Protein AF-0000000083136854 (afdb_homodimer)

Nearest PDB structures (foldseek):
  8k1r-assembly1_A  TM=7.461E-01  e=5.089E-05  Spirochaeta thermophila DSM 6578
  8k1r-assembly1_B  TM=8.904E-01  e=2.657E-04  Spirochaeta thermophila DSM 6578
  8j4c-assembly1_A  TM=6.871E-01  e=5.808E-05  Spirochaeta thermophila DSM 6578
  1dcj-assembly1_A  TM=8.846E-01  e=8.271E-03  Escherichia coli
  3cjt-assembly8_O  TM=8.340E-01  e=1.020E-01  unclassified

Radius of gyration: 18.68 Å; Cα contacts (8 Å, |Δi|>4): 322; chains: 2; bounding box: 21×59×48 Å

Secondary structure (DSSP, 8-state):
-------EEEE-TT---HHHHHHHHHHHHTSPTT-EEEEEEESSHHHHHHHHHHHHTTPEEEEEEE-SSSEEEEEEE-----/-------EEEE-TT---HHHHHHHHHHHHTSPTT-EEEEEEESSHHHHHHHHHHHHTTPEEEEEEE-SSSEEEEEEE-----

InterPro domains:
  IPR001455 TusA-like domain [PF01206] (9-78)
  IPR036868 TusA-like domain superfamily [G3DSA:3.30.110.40] (2-80)
  IPR036868 TusA-like domain superfamily [SSF64307] (3-78)

Foldseek 3Di:
DPDDPDPDDDDCQQVPDPVLLVVVVVVLVVDDAFDKDKRKDFAGNCVVVNVVVCVVVPKDWDDWDDPPPRMIITMIGHHPPD/DPDDPDPDDDDCQQVDDPVLLVVVVVVLVVDDAFDKDKRKDAAGNCVVVNVVVCVVVPKDWDDWDDPPPRMIITMIGHHPPD

Structure (mmCIF, N/CA/C/O backbone):
data_AF-0000000083136854-model_v1
#
loop_
_entity.id
_entity.type
_entity.pdbx_description
1 polymer 'Selenium metabolism protein YedF'
#
loop_
_atom_site.group_PDB
_atom_site.id
_atom_site.type_symbol
_atom_site.label_atom_id
_atom_site.label_alt_id
_atom_site.label_comp_id
_atom_site.label_asym_id
_atom_site.label_entity_id
_atom_site.label_seq_id
_atom_site.pdbx_PDB_ins_code
_atom_site.Cartn_x
_atom_site.Cartn_y
_atom_site.Cartn_z
_atom_site.occupancy
_atom_site.B_iso_or_equiv
_atom_site.auth_seq_id
_atom_site.auth_comp_id
_atom_site.auth_asym_id
_atom_site.auth_atom_id
_atom_site.pdbx_PDB_model_num
ATOM 1 N N . MET A 1 1 ? -2.184 13.898 26.188 1 42.84 1 MET A N 1
ATOM 2 C CA . MET A 1 1 ? -2.316 13.57 24.766 1 42.84 1 MET A CA 1
ATOM 3 C C . MET A 1 1 ? -2.664 14.82 23.953 1 42.84 1 MET A C 1
ATOM 5 O O . MET A 1 1 ? -3.549 15.586 24.344 1 42.84 1 MET A O 1
ATOM 9 N N . ALA A 1 2 ? -1.67 15.5 23.391 1 57.78 2 ALA A N 1
ATOM 10 C CA . ALA A 1 2 ? -2.059 16.797 22.844 1 57.78 2 ALA A CA 1
ATOM 11 C C . ALA A 1 2 ? -3.293 16.672 21.953 1 57.78 2 ALA A C 1
ATOM 13 O O . ALA A 1 2 ? -3.4 15.734 21.156 1 57.78 2 ALA A O 1
ATOM 14 N N . ASP A 1 3 ? -4.371 17.156 22.516 1 78.19 3 ASP A N 1
ATOM 15 C CA . ASP A 1 3 ? -5.676 17.141 21.859 1 78.19 3 ASP A CA 1
ATOM 16 C C . ASP A 1 3 ? -5.668 18.031 20.609 1 78.19 3 ASP A C 1
ATOM 18 O O . ASP A 1 3 ? -5.449 19.234 20.703 1 78.19 3 ASP A O 1
ATOM 22 N N . TYR A 1 4 ? -5.309 17.5 19.516 1 89.25 4 TYR A N 1
ATOM 23 C CA . TYR A 1 4 ? -5.41 18.266 18.297 1 89.25 4 TYR A CA 1
ATOM 24 C C . TYR A 1 4 ? -6.859 18.359 17.828 1 89.25 4 TYR A C 1
ATOM 26 O O . TYR A 1 4 ? -7.621 17.406 17.953 1 89.25 4 TYR A O 1
ATOM 34 N N . LYS A 1 5 ? -7.25 19.609 17.547 1 94.12 5 LYS A N 1
ATOM 35 C CA . LYS A 1 5 ? -8.547 19.75 16.875 1 94.12 5 LYS A CA 1
ATOM 36 C C . LYS A 1 5 ? -8.469 19.312 15.422 1 94.12 5 LYS A C 1
ATOM 38 O O . LYS A 1 5 ? -8.078 20.078 14.547 1 94.12 5 LYS A O 1
ATOM 43 N N . ILE A 1 6 ? -8.945 18.141 15.172 1 95.44 6 ILE A N 1
ATOM 44 C CA . ILE A 1 6 ? -8.852 17.562 13.828 1 95.44 6 ILE A CA 1
ATOM 45 C C . ILE A 1 6 ? -9.945 18.156 12.945 1 95.44 6 ILE A C 1
ATOM 47 O O . ILE A 1 6 ? -11.125 18.109 13.289 1 95.44 6 ILE A O 1
ATOM 51 N N . ASP A 1 7 ? -9.484 18.703 11.836 1 96.56 7 ASP A N 1
ATOM 52 C CA . ASP A 1 7 ? -10.438 19.312 10.914 1 96.56 7 ASP A CA 1
ATOM 53 C C . ASP A 1 7 ? -10.922 18.297 9.875 1 96.56 7 ASP A C 1
ATOM 55 O O . ASP A 1 7 ? -12.039 18.422 9.367 1 96.56 7 ASP A O 1
ATOM 59 N N . ASP A 1 8 ? -10.172 17.328 9.516 1 94.69 8 ASP A N 1
ATOM 60 C CA . ASP A 1 8 ? -10.523 16.281 8.57 1 94.69 8 ASP A CA 1
ATOM 61 C C . ASP A 1 8 ? -9.695 15.016 8.812 1 94.69 8 ASP A C 1
ATOM 63 O O . ASP A 1 8 ? -8.648 15.07 9.461 1 94.69 8 ASP A O 1
ATOM 67 N N . THR A 1 9 ? -10.297 13.914 8.391 1 95 9 THR A N 1
ATOM 68 C CA . THR A 1 9 ? -9.617 12.633 8.508 1 95 9 THR A CA 1
ATOM 69 C C . THR A 1 9 ? -9.617 11.891 7.168 1 95 9 THR A C 1
ATOM 71 O O . THR A 1 9 ? -10.609 11.93 6.438 1 95 9 THR A O 1
ATOM 74 N N . VAL A 1 10 ? -8.453 11.289 6.836 1 91.88 10 VAL A N 1
ATOM 75 C CA . VAL A 1 10 ? -8.383 10.398 5.68 1 91.88 10 VAL A CA 1
ATOM 76 C C . VAL A 1 10 ? -7.805 9.055 6.098 1 91.88 10 VAL A C 1
ATOM 78 O O . VAL A 1 10 ? -6.852 8.992 6.879 1 91.88 10 VAL A O 1
ATOM 81 N N . ASP A 1 11 ? -8.57 8.023 5.645 1 88.25 11 ASP A N 1
ATOM 82 C CA . ASP A 1 11 ? -8.125 6.66 5.902 1 88.25 11 ASP A CA 1
ATOM 83 C C . ASP A 1 11 ? -7.543 6.027 4.641 1 88.25 11 ASP A C 1
ATOM 85 O O . ASP A 1 11 ? -8.266 5.801 3.664 1 88.25 11 ASP A O 1
ATOM 89 N N . ILE A 1 12 ? -6.25 5.75 4.68 1 82.62 12 ILE A N 1
ATOM 90 C CA . ILE A 1 12 ? -5.633 5.191 3.482 1 82.62 12 ILE A CA 1
ATOM 91 C C . ILE A 1 12 ? -5.199 3.752 3.752 1 82.62 12 ILE A C 1
ATOM 93 O O . ILE A 1 12 ? -4.297 3.234 3.092 1 82.62 12 ILE A O 1
ATOM 97 N N . THR A 1 13 ? -5.777 3.146 4.695 1 79.19 13 THR A N 1
ATOM 98 C CA . THR A 1 13 ? -5.406 1.778 5.035 1 79.19 13 THR A CA 1
ATOM 99 C C . THR A 1 13 ? -5.895 0.804 3.967 1 79.19 13 THR A C 1
ATOM 101 O O . THR A 1 13 ? -5.41 -0.327 3.885 1 79.19 13 THR A O 1
ATOM 104 N N . ASP A 1 14 ? -6.875 1.271 3.182 1 67.31 14 ASP A N 1
ATOM 105 C CA . ASP A 1 14 ? -7.469 0.384 2.186 1 67.31 14 ASP A CA 1
ATOM 106 C C . ASP A 1 14 ? -6.922 0.682 0.79 1 67.31 14 ASP A C 1
ATOM 108 O O . ASP A 1 14 ? -7.383 0.106 -0.198 1 67.31 14 ASP A O 1
ATOM 112 N N . VAL A 1 15 ? -6.086 1.683 0.799 1 60.97 15 VAL A N 1
ATOM 113 C CA . VAL A 1 15 ? -5.578 2.039 -0.523 1 60.97 15 VAL A CA 1
ATOM 114 C C . VAL A 1 15 ? -4.516 1.033 -0.958 1 60.97 15 VAL A C 1
ATOM 116 O O . VAL A 1 15 ? -3.477 0.9 -0.307 1 60.97 15 VAL A O 1
ATOM 119 N N . VAL A 1 16 ? -4.918 -0.041 -1.526 1 57.72 16 VAL A N 1
ATOM 120 C CA . VAL A 1 16 ? -4.027 -0.983 -2.195 1 57.72 16 VAL A CA 1
ATOM 121 C C . VAL A 1 16 ? -3.664 -0.454 -3.582 1 57.72 16 VAL A C 1
ATOM 123 O O . VAL A 1 16 ? -4.547 -0.146 -4.387 1 57.72 16 VAL A O 1
ATOM 126 N N . CYS 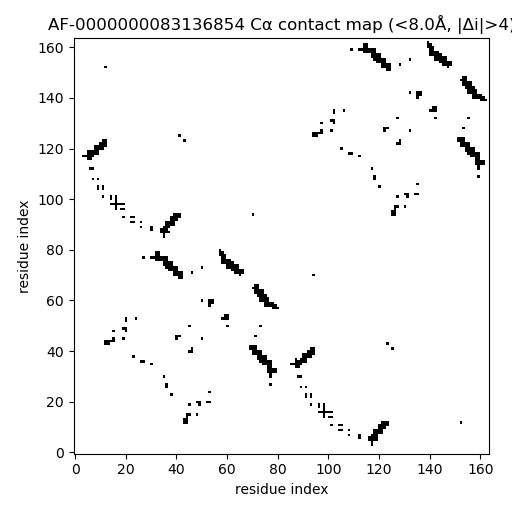A 1 17 ? -2.453 -0.029 -3.592 1 60.88 17 CYS A N 1
ATOM 127 C CA . CYS A 1 17 ? -2.002 0.644 -4.805 1 60.88 17 CYS A CA 1
ATOM 128 C C . CYS A 1 17 ? -1.97 -0.321 -5.984 1 60.88 17 CYS A C 1
ATOM 130 O O . CYS A 1 17 ? -1.592 -1.483 -5.832 1 60.88 17 CYS A O 1
ATOM 132 N N . PRO A 1 18 ? -2.66 0.294 -7.055 1 61.12 18 PRO A N 1
ATOM 133 C CA . PRO A 1 18 ? -2.627 -0.431 -8.328 1 61.12 18 PRO A CA 1
ATOM 134 C C . PRO A 1 18 ? -1.237 -0.964 -8.672 1 61.12 18 PRO A C 1
ATOM 136 O O . PRO A 1 18 ? -1.113 -1.963 -9.383 1 61.12 18 PRO A O 1
ATOM 139 N N . VAL A 1 19 ? -0.372 -0.539 -7.93 1 69.44 19 VAL A N 1
ATOM 140 C CA . VAL A 1 19 ? 0.995 -0.864 -8.32 1 69.44 19 VAL A CA 1
ATOM 141 C C . VAL A 1 19 ? 1.362 -2.256 -7.812 1 69.44 19 VAL A C 1
ATOM 143 O O . VAL A 1 19 ? 2.113 -2.984 -8.469 1 69.44 19 VAL A O 1
ATOM 146 N N . THR A 1 20 ? 0.706 -2.607 -6.719 1 76.5 20 THR A N 1
ATOM 147 C CA . THR A 1 20 ? 1.056 -3.908 -6.16 1 76.5 20 THR A CA 1
ATOM 148 C C . THR A 1 20 ? 0.712 -5.027 -7.137 1 76.5 20 THR A C 1
ATOM 150 O O . THR A 1 20 ? 1.551 -5.883 -7.434 1 76.5 20 THR A O 1
ATOM 153 N N . PHE A 1 21 ? -0.474 -4.855 -7.602 1 82.5 21 PHE A N 1
ATOM 154 C CA . PHE A 1 21 ? -0.891 -5.875 -8.555 1 82.5 21 PHE A CA 1
ATOM 155 C C . PHE A 1 21 ? -0.101 -5.762 -9.852 1 82.5 21 PHE A C 1
ATOM 157 O O . PHE A 1 21 ? 0.281 -6.773 -10.445 1 82.5 21 PHE A O 1
ATOM 164 N N . VAL A 1 22 ? 0.196 -4.605 -10.242 1 79.88 22 VAL A N 1
ATOM 165 C CA . VAL A 1 22 ? 0.919 -4.375 -11.492 1 79.88 22 VAL A CA 1
ATOM 166 C C . VAL A 1 22 ? 2.307 -5.004 -11.406 1 79.88 22 VAL A C 1
ATOM 168 O O . VAL A 1 22 ? 2.756 -5.66 -12.352 1 79.88 22 VAL A O 1
ATOM 171 N N . LYS A 1 23 ? 2.951 -4.859 -10.32 1 85.12 23 LYS A N 1
ATOM 172 C CA . LYS A 1 23 ? 4.277 -5.445 -10.148 1 85.12 23 LYS A CA 1
ATOM 173 C C . LYS A 1 23 ? 4.219 -6.969 -10.195 1 85.12 23 LYS A C 1
ATOM 175 O O . LYS A 1 23 ? 5.07 -7.609 -10.812 1 85.12 23 LYS A O 1
ATOM 180 N N . ALA A 1 24 ? 3.254 -7.484 -9.539 1 90.31 24 ALA A N 1
ATOM 181 C CA . ALA A 1 24 ? 3.066 -8.93 -9.578 1 90.31 24 ALA A CA 1
ATOM 182 C C . ALA A 1 24 ? 2.768 -9.406 -11 1 90.31 24 ALA A C 1
ATOM 184 O O . ALA A 1 24 ? 3.312 -10.414 -11.453 1 90.31 24 ALA A O 1
ATOM 185 N N . LYS A 1 25 ? 1.931 -8.625 -11.664 1 88.88 25 LYS A N 1
ATOM 186 C CA . LYS A 1 25 ? 1.55 -8.961 -13.031 1 88.88 25 LYS A CA 1
ATOM 187 C C . LYS A 1 25 ? 2.758 -8.93 -13.969 1 88.88 25 LYS A C 1
ATOM 189 O O . LYS A 1 25 ? 2.951 -9.836 -14.773 1 88.88 25 LYS A O 1
ATOM 194 N N . VAL A 1 26 ? 3.525 -7.938 -13.867 1 88.31 26 VAL A N 1
ATOM 195 C CA . VAL A 1 26 ? 4.727 -7.801 -14.68 1 88.31 26 VAL A CA 1
ATOM 196 C C . VAL A 1 26 ? 5.656 -8.984 -14.438 1 88.31 26 VAL A C 1
ATOM 198 O O . VAL A 1 26 ? 6.191 -9.57 -15.391 1 88.31 26 VAL A O 1
ATOM 201 N N . 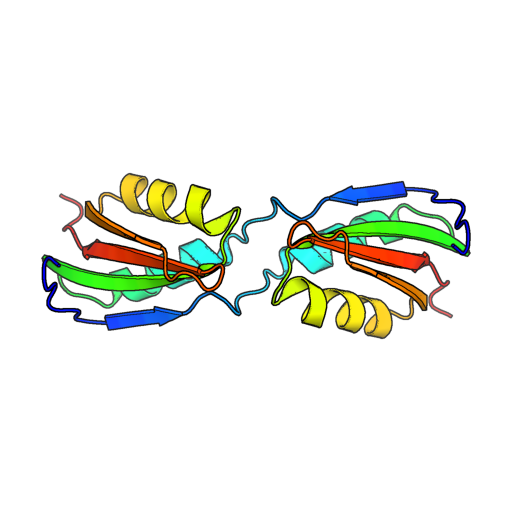ALA A 1 27 ? 5.84 -9.367 -13.203 1 91.75 27 ALA A N 1
ATOM 202 C CA . ALA A 1 27 ? 6.688 -10.508 -12.867 1 91.75 27 ALA A CA 1
ATOM 203 C C . ALA A 1 27 ? 6.141 -11.797 -13.477 1 91.75 27 ALA A C 1
ATOM 205 O O . ALA A 1 27 ? 6.906 -12.633 -13.969 1 91.75 27 ALA A O 1
ATOM 206 N N . LEU A 1 28 ? 4.863 -11.914 -13.453 1 94.38 28 LEU A N 1
ATOM 207 C CA . LEU A 1 28 ? 4.227 -13.102 -14.023 1 94.38 28 LEU A CA 1
ATOM 208 C C . LEU A 1 28 ? 4.43 -13.148 -15.531 1 94.38 28 LEU A C 1
ATOM 210 O O . LEU A 1 28 ? 4.645 -14.219 -16.094 1 94.38 28 LEU A O 1
ATOM 214 N N . GLU A 1 29 ? 4.332 -12 -16.141 1 90.94 29 GLU A N 1
ATOM 215 C CA . GLU A 1 29 ? 4.473 -11.922 -17.594 1 90.94 29 GLU A CA 1
ATOM 216 C C . GLU A 1 29 ? 5.867 -12.352 -18.031 1 90.94 29 GLU A C 1
ATOM 218 O O . GLU A 1 29 ? 6.051 -12.82 -19.156 1 90.94 29 GLU A O 1
ATOM 223 N N . GLU A 1 30 ? 6.836 -12.195 -17.156 1 92.5 30 GLU A N 1
ATOM 224 C CA . GLU A 1 30 ? 8.219 -12.539 -17.453 1 92.5 30 GLU A CA 1
ATOM 225 C C . GLU A 1 30 ? 8.453 -14.047 -17.328 1 92.5 30 GLU A C 1
ATOM 227 O O . GLU A 1 30 ? 9.508 -14.547 -17.734 1 92.5 30 GLU A O 1
ATOM 232 N N . LEU A 1 31 ? 7.496 -14.742 -16.734 1 95 31 LEU A N 1
ATOM 233 C CA . LEU A 1 31 ? 7.609 -16.172 -16.516 1 95 31 LEU A CA 1
ATOM 234 C C . LEU A 1 31 ? 6.988 -16.953 -17.672 1 95 31 LEU A C 1
ATOM 236 O O . LEU A 1 31 ? 6.133 -16.422 -18.391 1 95 31 LEU A O 1
ATOM 240 N N . ASP A 1 32 ? 7.453 -18.172 -17.812 1 95 32 ASP A N 1
ATOM 241 C CA . ASP A 1 32 ? 6.797 -19.078 -18.75 1 95 32 ASP A CA 1
ATOM 242 C C . ASP A 1 32 ? 5.555 -19.703 -18.109 1 95 32 ASP A C 1
ATOM 244 O O . ASP A 1 32 ? 5.434 -19.766 -16.891 1 95 32 ASP A O 1
ATOM 248 N N . ASP A 1 33 ? 4.668 -20.125 -19.062 1 95.62 33 ASP A N 1
ATOM 249 C CA . ASP A 1 33 ? 3.482 -20.812 -18.578 1 95.62 33 ASP A CA 1
ATOM 250 C C . ASP A 1 33 ? 3.869 -22.016 -17.719 1 95.62 33 ASP A C 1
ATOM 252 O O . ASP A 1 33 ? 4.781 -22.766 -18.062 1 95.62 33 ASP A O 1
ATOM 256 N N . GLY A 1 34 ? 3.205 -22.172 -16.609 1 96.62 34 GLY A N 1
ATOM 257 C CA . GLY A 1 34 ? 3.461 -23.281 -15.727 1 96.62 34 GLY A CA 1
ATOM 258 C C . GLY A 1 34 ? 4.469 -22.969 -14.641 1 96.62 34 GLY A C 1
ATOM 259 O O . GLY A 1 34 ? 4.574 -23.703 -13.648 1 96.62 34 GLY A O 1
ATOM 260 N N . GLN A 1 35 ? 5.176 -21.875 -14.836 1 97 35 GLN A N 1
ATOM 261 C CA . GLN A 1 35 ? 6.156 -21.5 -13.828 1 97 35 GLN A CA 1
ATOM 262 C C . GLN A 1 35 ? 5.484 -20.812 -12.633 1 97 35 GLN A C 1
ATOM 264 O O . GLN A 1 35 ? 4.344 -20.359 -12.742 1 97 35 GLN A O 1
ATOM 269 N N . ILE A 1 36 ? 6.246 -20.828 -11.523 1 97.44 36 ILE A N 1
ATOM 270 C CA . ILE A 1 36 ? 5.645 -20.438 -10.25 1 97.44 36 ILE A CA 1
ATOM 271 C C . ILE A 1 36 ? 6.305 -19.156 -9.742 1 97.44 36 ILE A C 1
ATOM 273 O O . ILE A 1 36 ? 7.531 -19.047 -9.75 1 97.44 36 ILE A O 1
ATOM 277 N N . LEU A 1 37 ? 5.477 -18.203 -9.328 1 97.44 37 LEU A N 1
ATOM 278 C CA . LEU A 1 37 ? 5.891 -16.938 -8.727 1 97.44 37 LEU A CA 1
ATOM 279 C C . LEU A 1 37 ? 5.523 -16.891 -7.242 1 97.44 37 LEU A C 1
ATOM 281 O O . LEU A 1 37 ? 4.418 -17.281 -6.863 1 97.44 37 LEU A O 1
ATOM 285 N N . ALA A 1 38 ? 6.492 -16.453 -6.457 1 97.25 38 ALA A N 1
ATOM 286 C CA . ALA A 1 38 ? 6.199 -16.109 -5.066 1 97.25 38 ALA A CA 1
ATOM 287 C C . ALA A 1 38 ? 6.133 -14.602 -4.871 1 97.25 38 ALA A C 1
ATOM 289 O O . ALA A 1 38 ? 7.062 -13.883 -5.238 1 97.25 38 ALA A O 1
ATOM 290 N N . VAL A 1 39 ? 5.02 -14.125 -4.305 1 94.88 39 VAL A N 1
ATOM 291 C CA . VAL A 1 39 ? 4.812 -12.703 -4.055 1 94.88 39 VAL A CA 1
ATOM 292 C C . VAL A 1 39 ? 4.734 -12.445 -2.553 1 94.88 39 VAL A C 1
ATOM 294 O O . VAL A 1 39 ? 3.803 -12.906 -1.887 1 94.88 39 VAL A O 1
ATOM 297 N N . ARG A 1 40 ? 5.695 -11.688 -2.092 1 93.06 40 ARG A N 1
ATOM 298 C CA . ARG A 1 40 ? 5.656 -11.289 -0.688 1 93.06 40 ARG A CA 1
ATOM 299 C C . ARG A 1 40 ? 4.977 -9.93 -0.522 1 93.06 40 ARG A C 1
ATOM 301 O O . ARG A 1 40 ? 5.285 -8.984 -1.242 1 93.06 40 ARG A O 1
ATOM 308 N N . MET A 1 41 ? 4.016 -9.898 0.353 1 87.75 41 MET A N 1
ATOM 309 C CA . MET A 1 41 ? 3.229 -8.68 0.518 1 87.75 41 MET A CA 1
ATOM 310 C C . MET A 1 41 ? 2.859 -8.461 1.981 1 87.75 41 MET A C 1
ATOM 312 O O . MET A 1 41 ? 2.877 -9.406 2.775 1 87.75 41 MET A O 1
ATOM 316 N N . ASN A 1 42 ? 2.627 -7.23 2.352 1 79.94 42 ASN A N 1
ATOM 317 C CA . ASN A 1 42 ? 2.193 -6.918 3.709 1 79.94 42 ASN A CA 1
ATOM 318 C C . ASN A 1 42 ? 0.754 -7.363 3.953 1 79.94 42 ASN A C 1
ATOM 320 O O . ASN A 1 42 ? -0.037 -7.461 3.014 1 79.94 42 ASN A O 1
ATOM 324 N N . ASN A 1 43 ? 0.582 -7.621 5.176 1 78.94 43 ASN A N 1
ATOM 325 C CA . ASN A 1 43 ? -0.801 -7.844 5.582 1 78.94 43 ASN A CA 1
ATOM 326 C C . ASN A 1 43 ? -1.675 -6.625 5.301 1 78.94 43 ASN A C 1
ATOM 328 O O . ASN A 1 43 ? -1.165 -5.516 5.145 1 78.94 43 ASN A O 1
ATOM 332 N N . GLY A 1 44 ? -2.982 -6.93 5.02 1 74.75 44 GLY A N 1
ATOM 333 C CA . GLY A 1 44 ? -3.891 -5.828 4.73 1 74.75 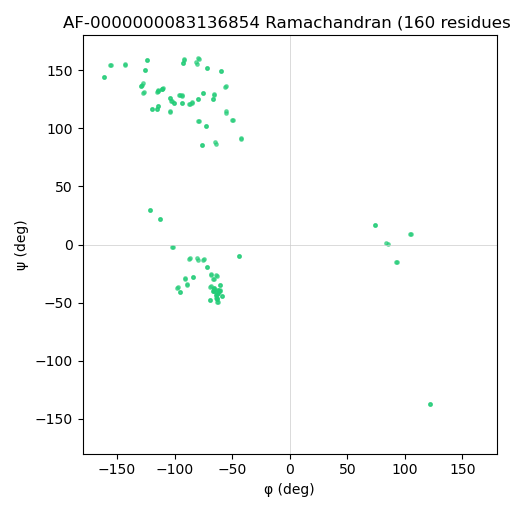44 GLY A CA 1
ATOM 334 C C . GLY A 1 44 ? -4.543 -5.934 3.367 1 74.75 44 GLY A C 1
ATOM 335 O O . GLY A 1 44 ? -4.938 -7.023 2.943 1 74.75 44 GLY A O 1
ATOM 336 N N . GLU A 1 45 ? -4.605 -4.82 2.695 1 71.5 45 GLU A N 1
ATOM 337 C CA . GLU A 1 45 ? -5.324 -4.742 1.428 1 71.5 45 GLU A CA 1
ATOM 338 C C . GLU A 1 45 ? -4.656 -5.598 0.358 1 71.5 45 GLU A C 1
ATOM 340 O O . GLU A 1 45 ? -5.332 -6.27 -0.42 1 71.5 45 GLU A O 1
ATOM 345 N N . PRO A 1 46 ? -3.324 -5.648 0.341 1 77.56 46 PRO A N 1
ATOM 346 C CA . PRO A 1 46 ? -2.697 -6.461 -0.705 1 77.56 46 PRO A CA 1
ATOM 347 C C . PRO A 1 46 ? -3.1 -7.934 -0.626 1 77.56 46 PRO A C 1
ATOM 349 O O . PRO A 1 46 ? -3.287 -8.578 -1.658 1 77.56 46 PRO A O 1
ATOM 352 N N . VAL A 1 47 ? -3.273 -8.375 0.576 1 83.06 47 VAL A N 1
ATOM 353 C CA . VAL A 1 47 ? -3.621 -9.773 0.767 1 83.06 47 VAL A CA 1
ATOM 354 C C . VAL A 1 47 ? -5.031 -10.031 0.245 1 83.06 47 VAL A C 1
ATOM 356 O O . VAL A 1 47 ? -5.34 -11.141 -0.202 1 83.06 47 VAL A O 1
ATOM 359 N N . GLN A 1 48 ? -5.801 -8.992 0.245 1 79.75 48 GLN A N 1
ATOM 360 C CA . GLN A 1 48 ? -7.176 -9.141 -0.218 1 79.75 48 GLN A CA 1
ATOM 361 C C . GLN A 1 48 ? -7.277 -8.906 -1.724 1 79.75 48 GLN A C 1
ATOM 363 O O . GLN A 1 48 ? -7.988 -9.633 -2.422 1 79.75 48 GLN A O 1
ATOM 368 N N . ASN A 1 49 ? -6.512 -8.055 -2.262 1 81.19 49 ASN A N 1
ATOM 369 C CA . ASN A 1 49 ? -6.727 -7.59 -3.627 1 81.19 49 ASN A CA 1
ATOM 370 C C . ASN A 1 49 ? -5.832 -8.336 -4.617 1 81.19 49 ASN A C 1
ATOM 372 O O . ASN A 1 49 ? -6.27 -8.672 -5.719 1 81.19 49 ASN A O 1
ATOM 376 N N . VAL A 1 50 ? -4.602 -8.648 -4.219 1 88.75 50 VAL A N 1
ATOM 377 C CA . VAL A 1 50 ? -3.619 -9.172 -5.16 1 88.75 50 VAL A CA 1
ATOM 378 C C . VAL A 1 50 ? -4.02 -10.586 -5.586 1 88.75 50 VAL A C 1
ATOM 380 O O . VAL A 1 50 ? -4.098 -10.875 -6.781 1 88.75 50 VAL A O 1
ATOM 383 N N . PRO A 1 51 ? -4.379 -11.477 -4.594 1 91.94 51 PRO A N 1
ATOM 384 C CA . PRO A 1 51 ? -4.805 -12.812 -5.027 1 91.94 51 PRO A CA 1
ATOM 385 C C . PRO A 1 51 ? -6.035 -12.766 -5.934 1 91.94 51 PRO A C 1
ATOM 387 O O . PRO A 1 51 ? -6.102 -13.5 -6.922 1 91.94 51 PRO A O 1
ATOM 390 N N . ARG A 1 52 ? -6.926 -11.914 -5.574 1 89.62 52 ARG A N 1
ATOM 391 C CA . ARG A 1 52 ? -8.141 -11.781 -6.363 1 89.62 52 ARG A CA 1
ATOM 392 C C . ARG A 1 52 ? -7.828 -11.312 -7.781 1 89.62 52 ARG A C 1
ATOM 394 O O . ARG A 1 52 ? -8.328 -11.883 -8.758 1 89.62 52 ARG A O 1
ATOM 401 N N . SER A 1 53 ? -7.07 -10.305 -7.918 1 87.69 53 SER A N 1
ATOM 402 C CA . SER A 1 53 ? -6.699 -9.758 -9.219 1 87.69 53 SER A CA 1
ATOM 403 C C . SER A 1 53 ? -5.93 -10.773 -10.055 1 87.69 53 SER A C 1
ATOM 405 O O . SER A 1 53 ? -6.152 -10.891 -11.258 1 87.69 53 SER A O 1
ATOM 407 N N . ILE A 1 54 ? -5.066 -11.508 -9.438 1 91.5 54 ILE A N 1
ATOM 408 C CA . ILE A 1 54 ? -4.266 -12.523 -10.109 1 91.5 54 ILE A CA 1
ATOM 409 C C . ILE A 1 54 ? -5.176 -13.641 -10.617 1 91.5 54 ILE A C 1
ATOM 411 O O . ILE A 1 54 ? -5.02 -14.109 -11.75 1 91.5 54 ILE A O 1
ATOM 415 N N . LYS A 1 55 ? -6.133 -13.961 -9.805 1 92.88 55 LYS A N 1
ATOM 416 C CA . LYS A 1 55 ? -7.113 -14.969 -10.203 1 92.88 55 LYS A CA 1
ATOM 417 C C . LYS A 1 55 ? -7.953 -14.469 -11.383 1 92.88 55 LYS A C 1
ATOM 419 O O . LYS A 1 55 ? -8.219 -15.227 -12.32 1 92.88 55 LYS A O 1
ATOM 424 N N . GLU A 1 56 ? -8.281 -13.281 -11.375 1 90.31 56 GLU A N 1
ATOM 425 C CA . GLU A 1 56 ? -9.07 -12.672 -12.445 1 90.31 56 GLU A CA 1
ATOM 426 C C . GLU A 1 56 ? -8.289 -12.641 -13.758 1 90.31 56 GLU A C 1
ATOM 428 O O . GLU A 1 56 ? -8.883 -12.695 -14.836 1 90.31 56 GLU A O 1
ATOM 433 N N . GLU A 1 57 ? -7.023 -12.562 -13.586 1 89.44 57 GLU A N 1
ATOM 434 C CA . GLU A 1 57 ? -6.152 -12.594 -14.758 1 89.44 57 GLU A CA 1
ATOM 435 C C . GLU A 1 57 ? -6.043 -14.008 -15.328 1 89.44 57 GLU A C 1
ATOM 437 O O . GLU A 1 57 ? -5.473 -14.211 -16.391 1 89.44 57 GLU A O 1
ATOM 442 N N . GLY A 1 58 ? -6.477 -14.992 -14.594 1 93.25 58 GLY A N 1
ATOM 443 C CA . GLY A 1 58 ? -6.52 -16.359 -15.102 1 93.25 58 GLY A CA 1
ATOM 444 C C . GLY A 1 58 ? -5.422 -17.234 -14.531 1 93.25 58 GLY A C 1
ATOM 445 O O . GLY A 1 58 ? -5.254 -18.375 -14.961 1 93.25 58 GLY A O 1
ATOM 446 N N . HIS A 1 59 ? -4.75 -16.703 -13.57 1 96.12 59 HIS A N 1
ATOM 447 C CA . HIS A 1 59 ? -3.66 -17.484 -13 1 96.12 59 HIS A CA 1
ATOM 448 C C . HIS A 1 59 ? -4.137 -18.312 -11.805 1 96.12 59 HIS A C 1
ATOM 450 O O . HIS A 1 59 ? -5.23 -18.078 -11.281 1 96.12 59 HIS A O 1
ATOM 456 N N . GLN A 1 60 ? -3.352 -19.359 -11.508 1 96.12 60 GLN A N 1
ATOM 457 C CA . GLN A 1 60 ? -3.748 -20.25 -10.43 1 96.12 60 GLN A CA 1
ATOM 458 C C . GLN A 1 60 ? -3.076 -19.875 -9.117 1 96.12 60 GLN A C 1
ATOM 460 O O . GLN A 1 60 ? -1.852 -19.75 -9.055 1 96.12 60 GLN A O 1
ATOM 465 N N . ILE A 1 61 ? -3.887 -19.75 -8.133 1 96.06 61 ILE A N 1
ATOM 466 C CA . ILE A 1 61 ? -3.363 -19.547 -6.785 1 96.06 61 ILE A CA 1
ATOM 467 C C . ILE A 1 61 ? -3.066 -20.891 -6.133 1 96.06 61 ILE A C 1
ATOM 469 O O . ILE A 1 61 ? -3.967 -21.719 -5.965 1 96.06 61 ILE A O 1
ATOM 473 N N . LEU A 1 62 ? -1.82 -21.047 -5.762 1 96.5 62 LEU A N 1
ATOM 474 C CA . LEU A 1 62 ? -1.428 -22.328 -5.184 1 96.5 62 LEU A CA 1
ATOM 475 C C . LEU A 1 62 ? -1.477 -22.281 -3.66 1 96.5 62 LEU A C 1
ATOM 477 O O . LEU A 1 62 ? -1.875 -23.25 -3.016 1 96.5 62 LEU A O 1
ATOM 481 N N . LYS A 1 63 ? -1.002 -21.125 -3.205 1 96.06 63 LYS A N 1
ATOM 482 C CA . LYS A 1 63 ? -0.915 -21.031 -1.75 1 96.06 63 LYS A CA 1
ATOM 483 C C . LYS A 1 63 ? -0.812 -19.578 -1.304 1 96.06 63 LYS A C 1
ATOM 485 O O . LYS A 1 63 ? -0.238 -18.75 -2.01 1 96.06 63 LYS A O 1
ATOM 490 N N . LEU A 1 64 ? -1.44 -19.312 -0.175 1 95.31 64 LEU A N 1
ATOM 491 C CA . LEU A 1 64 ? -1.227 -18.094 0.579 1 95.31 64 LEU A CA 1
ATOM 492 C C . LEU A 1 64 ? -0.701 -18.391 1.978 1 95.31 64 LEU A C 1
ATOM 494 O O . LEU A 1 64 ? -1.431 -18.922 2.816 1 95.31 64 LEU A O 1
ATOM 498 N N . GLU A 1 65 ? 0.534 -17.906 2.199 1 94.75 65 GLU A N 1
ATOM 499 C CA . GLU A 1 65 ? 1.202 -18.266 3.447 1 94.75 65 GLU A CA 1
ATOM 500 C C . GLU A 1 65 ? 1.326 -17.062 4.371 1 94.75 65 GLU A C 1
ATOM 502 O O . GLU A 1 65 ? 1.752 -15.984 3.939 1 94.75 65 GLU A O 1
ATOM 507 N N . ASP A 1 66 ? 0.957 -17.406 5.586 1 93.69 66 ASP A N 1
ATOM 508 C CA . ASP A 1 66 ? 1.226 -16.422 6.637 1 93.69 66 ASP A CA 1
ATOM 509 C C . ASP A 1 66 ? 2.652 -16.562 7.164 1 93.69 66 ASP A C 1
ATOM 511 O O . ASP A 1 66 ? 3.02 -17.609 7.707 1 93.69 66 ASP A O 1
ATOM 515 N N . ASN A 1 67 ? 3.383 -15.438 7.059 1 93.69 67 ASN A N 1
ATOM 516 C CA . ASN A 1 67 ? 4.789 -15.523 7.434 1 93.69 67 ASN A CA 1
ATOM 517 C C . ASN A 1 67 ? 4.988 -15.266 8.93 1 93.69 67 ASN A C 1
ATOM 519 O O . ASN A 1 67 ? 6.098 -15.414 9.445 1 93.69 67 ASN A O 1
ATOM 523 N N . GLY A 1 68 ? 4.043 -14.812 9.547 1 90.94 68 GLY A N 1
ATOM 524 C CA . GLY A 1 68 ? 4.098 -14.617 10.984 1 90.94 68 GLY A CA 1
ATOM 525 C C . GLY A 1 68 ? 4.727 -13.289 11.383 1 90.94 68 GLY A C 1
ATOM 526 O O . GLY A 1 68 ? 5.023 -13.07 12.555 1 90.94 68 GLY A O 1
ATOM 527 N N . ASP A 1 69 ? 5.113 -12.508 10.453 1 86.19 69 ASP A N 1
ATOM 528 C CA . ASP A 1 69 ? 5.727 -11.203 10.688 1 86.19 69 ASP A CA 1
ATOM 529 C C . ASP A 1 69 ? 4.918 -10.094 10.016 1 86.19 69 ASP A C 1
ATOM 531 O O . ASP A 1 69 ? 5.488 -9.141 9.484 1 86.19 69 ASP A O 1
ATOM 535 N N . ASP A 1 70 ? 3.598 -10.266 9.883 1 81.81 70 ASP A N 1
ATOM 536 C CA . ASP A 1 70 ? 2.645 -9.32 9.312 1 81.81 70 ASP A CA 1
ATOM 537 C C . ASP A 1 70 ? 2.766 -9.266 7.797 1 81.81 70 ASP A C 1
ATOM 539 O O . ASP A 1 70 ? 2.404 -8.258 7.176 1 81.81 70 ASP A O 1
ATOM 543 N N . THR A 1 71 ? 3.416 -10.297 7.316 1 86.56 71 THR A N 1
ATOM 544 C CA . THR A 1 71 ? 3.496 -10.43 5.867 1 86.56 71 THR A CA 1
ATOM 545 C C . THR A 1 71 ? 2.955 -11.781 5.418 1 86.56 71 THR A C 1
ATOM 547 O O . THR A 1 71 ? 2.764 -12.68 6.234 1 86.56 71 THR A O 1
ATOM 550 N N . PHE A 1 72 ? 2.594 -11.797 4.145 1 92.69 72 PHE A N 1
ATOM 551 C CA . PHE A 1 72 ? 2.127 -13.016 3.502 1 92.69 72 PHE A CA 1
ATOM 552 C C . PHE A 1 72 ? 2.932 -13.305 2.238 1 92.69 72 PHE A C 1
ATOM 554 O O . PHE A 1 72 ? 3.482 -12.391 1.626 1 92.69 72 PHE A O 1
ATOM 561 N N . THR A 1 73 ? 3.039 -14.555 1.952 1 95.81 73 THR A N 1
ATOM 562 C CA . THR A 1 73 ? 3.6 -14.961 0.669 1 95.81 73 THR A CA 1
ATOM 563 C C . THR A 1 73 ? 2.547 -15.664 -0.18 1 95.81 73 THR A C 1
ATOM 565 O O . THR A 1 73 ? 1.96 -16.656 0.249 1 95.81 73 THR A O 1
ATOM 568 N N . LEU A 1 74 ? 2.268 -15.094 -1.318 1 96.38 74 LEU A N 1
ATOM 569 C CA . LEU A 1 74 ? 1.361 -15.688 -2.295 1 96.38 74 LEU A CA 1
ATOM 570 C C . LEU A 1 74 ? 2.131 -16.516 -3.318 1 96.38 74 LEU A C 1
ATOM 572 O O . LEU A 1 74 ? 3.07 -16.031 -3.945 1 96.38 74 LEU A O 1
ATOM 576 N N . ILE A 1 75 ? 1.793 -17.75 -3.389 1 97.44 75 ILE A N 1
ATOM 577 C CA . ILE A 1 75 ? 2.387 -18.625 -4.395 1 97.44 75 ILE A CA 1
ATOM 578 C C . ILE A 1 75 ? 1.419 -18.812 -5.562 1 97.44 75 ILE A C 1
ATOM 580 O O . ILE A 1 75 ? 0.286 -19.25 -5.375 1 97.44 75 ILE A O 1
ATOM 584 N N . VAL A 1 76 ? 1.899 -18.438 -6.785 1 97.06 76 VAL A N 1
ATOM 585 C CA . VAL A 1 76 ? 1.045 -18.375 -7.965 1 97.06 76 VAL A CA 1
ATOM 586 C C . VAL A 1 76 ? 1.69 -19.141 -9.117 1 97.06 76 VAL A C 1
ATOM 588 O O . VAL A 1 76 ? 2.904 -19.062 -9.32 1 97.06 76 VAL A O 1
ATOM 591 N N . LYS A 1 77 ? 0.861 -19.891 -9.789 1 96.94 77 LYS A N 1
ATOM 592 C CA . LYS A 1 77 ? 1.298 -20.531 -11.023 1 96.94 77 LYS A CA 1
ATOM 593 C C . LYS A 1 77 ? 0.761 -19.797 -12.242 1 96.94 77 LYS A C 1
ATOM 595 O O . LYS A 1 77 ? -0.438 -19.516 -12.336 1 96.94 77 LYS A O 1
ATOM 600 N N . LYS A 1 78 ? 1.708 -19.406 -13.062 1 96 78 LYS A N 1
ATOM 601 C CA . LYS A 1 78 ? 1.303 -18.75 -14.305 1 96 78 LYS A CA 1
ATOM 602 C C . LYS A 1 78 ? 0.564 -19.719 -15.219 1 96 78 LYS A C 1
ATOM 604 O O . LYS A 1 78 ? 1.054 -20.812 -15.492 1 96 78 LYS A O 1
ATOM 609 N N . VAL A 1 79 ? -0.596 -19.297 -15.586 1 94.12 79 VAL A N 1
ATOM 610 C CA . VAL A 1 79 ? -1.395 -20.109 -16.5 1 94.12 79 VAL A CA 1
ATOM 611 C C . VAL A 1 79 ? -1.576 -19.375 -17.828 1 94.12 79 VAL A C 1
ATOM 613 O O . VAL A 1 79 ? -1.741 -18.141 -17.844 1 94.12 79 VAL A O 1
ATOM 616 N N . GLU A 1 80 ? -1.328 -20.109 -18.922 1 80.19 80 GLU A N 1
ATOM 617 C CA . GLU A 1 80 ? -1.503 -19.547 -20.25 1 80.19 80 GLU A CA 1
ATOM 618 C C . GLU A 1 80 ? -2.914 -19 -20.453 1 80.19 80 GLU A C 1
ATOM 620 O O . GLU A 1 80 ? -3.875 -19.547 -19.906 1 80.19 80 GLU A O 1
ATOM 625 N N . ASP A 1 81 ? -3.057 -17.594 -20.641 1 62.22 81 ASP A N 1
ATOM 626 C CA . ASP A 1 81 ? -4.375 -17.156 -21.094 1 62.22 81 ASP A CA 1
ATOM 627 C C . ASP A 1 81 ? -4.926 -18.078 -22.172 1 62.22 81 ASP A C 1
ATOM 629 O O . ASP A 1 81 ? -4.211 -18.438 -23.109 1 62.22 81 ASP A O 1
ATOM 633 N N . GLU A 1 82 ? -5.688 -19.141 -21.828 1 45.66 82 GLU A N 1
ATOM 634 C CA . GLU A 1 82 ? -6.258 -19.812 -23 1 45.66 82 GLU A CA 1
ATOM 635 C C . GLU A 1 82 ? -6.715 -18.797 -24.047 1 45.66 82 GLU A C 1
ATOM 637 O O . GLU A 1 82 ? -7.152 -17.688 -23.703 1 45.66 82 GLU A O 1
ATOM 642 N N . MET B 1 1 ? 4.797 -29.297 3.873 1 42.94 1 MET B N 1
ATOM 643 C CA . MET B 1 1 ? 4.832 -27.969 3.264 1 42.94 1 MET B CA 1
ATOM 644 C C . MET B 1 1 ? 5.004 -28.062 1.753 1 42.94 1 MET B C 1
ATOM 646 O O . MET B 1 1 ? 5.875 -28.781 1.269 1 42.94 1 MET B O 1
ATOM 650 N N . ALA B 1 2 ? 3.902 -28.078 1.002 1 57.72 2 ALA B N 1
ATOM 651 C CA . ALA B 1 2 ? 4.145 -28.406 -0.401 1 57.72 2 ALA B CA 1
ATOM 652 C C . ALA B 1 2 ? 5.266 -27.547 -0.978 1 57.72 2 ALA B C 1
ATOM 654 O O . ALA B 1 2 ? 5.332 -26.344 -0.711 1 57.72 2 ALA B O 1
ATOM 655 N N . ASP B 1 3 ? 6.352 -28.219 -1.165 1 78.31 3 ASP B N 1
ATOM 656 C CA . ASP B 1 3 ? 7.57 -27.625 -1.704 1 78.31 3 ASP B CA 1
ATOM 657 C C . ASP B 1 3 ? 7.355 -27.141 -3.139 1 78.31 3 ASP B C 1
ATOM 659 O O . ASP B 1 3 ? 7.094 -27.953 -4.035 1 78.31 3 ASP B O 1
ATOM 663 N N . TYR B 1 4 ? 6.895 -25.969 -3.293 1 89.31 4 TYR B N 1
ATOM 664 C CA . TYR B 1 4 ? 6.801 -25.438 -4.648 1 89.31 4 TYR B CA 1
ATOM 665 C C . TYR B 1 4 ? 8.172 -25.031 -5.164 1 89.31 4 TYR B C 1
ATOM 667 O O . TYR B 1 4 ? 9 -24.516 -4.406 1 89.31 4 TYR B O 1
ATOM 675 N N . LYS B 1 5 ? 8.469 -25.516 -6.379 1 94.25 5 LYS B N 1
ATOM 676 C CA . LYS B 1 5 ? 9.672 -25 -7.031 1 94.25 5 LYS B CA 1
ATOM 677 C C . LYS B 1 5 ? 9.445 -23.562 -7.52 1 94.25 5 LYS B C 1
ATOM 679 O O . LYS B 1 5 ? 8.9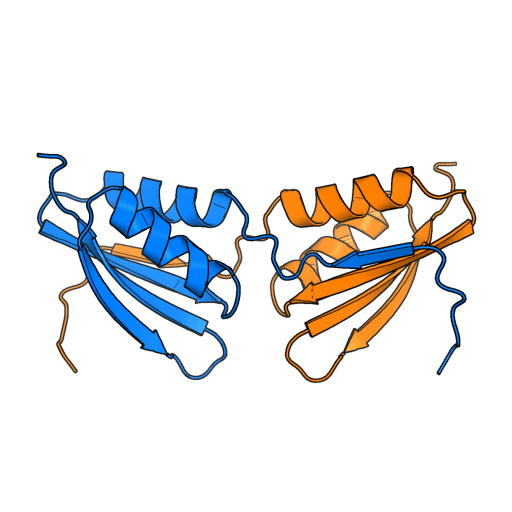06 -23.359 -8.609 1 94.25 5 LYS B O 1
ATOM 684 N N . ILE B 1 6 ? 9.945 -22.641 -6.801 1 95.56 6 ILE B N 1
ATOM 685 C CA . ILE B 1 6 ? 9.727 -21.234 -7.121 1 95.56 6 ILE B CA 1
ATOM 686 C C . ILE B 1 6 ? 10.664 -20.812 -8.242 1 95.56 6 ILE B C 1
ATOM 688 O O . ILE B 1 6 ? 11.883 -20.984 -8.141 1 95.56 6 ILE B O 1
ATOM 692 N N . ASP B 1 7 ? 10.047 -20.281 -9.266 1 96.69 7 ASP B N 1
ATOM 693 C CA . ASP B 1 7 ? 10.844 -19.844 -10.414 1 96.69 7 ASP B CA 1
ATOM 694 C C . ASP B 1 7 ? 11.266 -18.375 -10.266 1 96.69 7 ASP B C 1
ATOM 696 O O . ASP B 1 7 ? 12.297 -17.969 -10.797 1 96.69 7 ASP B O 1
ATOM 700 N N . ASP B 1 8 ? 10.531 -17.547 -9.609 1 94.75 8 ASP B N 1
ATOM 701 C CA . ASP B 1 8 ? 10.82 -16.141 -9.367 1 94.75 8 ASP B CA 1
ATOM 702 C C . ASP B 1 8 ? 10.102 -15.641 -8.117 1 94.75 8 ASP B C 1
ATOM 704 O O . ASP B 1 8 ? 9.141 -16.266 -7.66 1 94.75 8 ASP B O 1
ATOM 708 N N . THR B 1 9 ? 10.703 -14.609 -7.539 1 95.12 9 THR B N 1
ATOM 709 C CA . THR B 1 9 ? 10.109 -13.977 -6.367 1 95.12 9 THR B CA 1
ATOM 710 C C . THR B 1 9 ? 9.984 -12.469 -6.562 1 95.12 9 THR B C 1
ATOM 712 O O . THR B 1 9 ? 10.875 -11.844 -7.152 1 95.12 9 THR B O 1
ATOM 715 N N . VAL B 1 10 ? 8.844 -11.914 -6.125 1 92.25 10 VAL B N 1
ATOM 716 C CA . VAL B 1 10 ? 8.688 -10.461 -6.094 1 92.25 10 VAL B CA 1
ATOM 717 C C . VAL B 1 10 ? 8.234 -10.023 -4.703 1 92.25 10 VAL B C 1
ATOM 719 O O . VAL B 1 10 ? 7.387 -10.672 -4.086 1 92.25 10 VAL B O 1
ATOM 722 N N . ASP B 1 11 ? 9 -9.008 -4.238 1 88.56 11 ASP B N 1
ATOM 723 C CA . ASP B 1 11 ? 8.656 -8.422 -2.943 1 88.56 11 ASP B CA 1
ATOM 724 C C . ASP B 1 11 ? 7.961 -7.078 -3.115 1 88.56 11 ASP B C 1
ATOM 726 O O . ASP B 1 11 ? 8.562 -6.117 -3.602 1 88.56 11 ASP B O 1
ATOM 730 N N . ILE B 1 12 ? 6.691 -7.023 -2.717 1 82.81 12 ILE B N 1
ATOM 731 C CA . ILE B 1 12 ? 5.961 -5.773 -2.904 1 82.81 12 ILE B CA 1
ATOM 732 C C . ILE B 1 12 ? 5.641 -5.156 -1.545 1 82.81 12 ILE B C 1
ATOM 734 O O . ILE B 1 12 ? 4.695 -4.375 -1.417 1 82.81 12 ILE B O 1
ATOM 738 N N . THR B 1 13 ? 6.363 -5.508 -0.568 1 79.44 13 THR B N 1
ATOM 739 C CA . THR B 1 13 ? 6.117 -4.98 0.77 1 79.44 13 THR B CA 1
ATOM 740 C C . THR B 1 13 ? 6.527 -3.516 0.859 1 79.44 13 THR B C 1
ATOM 742 O O . THR B 1 13 ? 6.102 -2.801 1.769 1 79.44 13 THR B O 1
ATOM 745 N N . ASP B 1 14 ? 7.367 -3.107 -0.096 1 67.62 14 ASP B N 1
ATOM 746 C CA . ASP B 1 14 ? 7.887 -1.744 -0.046 1 67.62 14 ASP B CA 1
ATOM 747 C C . ASP B 1 14 ? 7.168 -0.845 -1.048 1 67.62 14 ASP B C 1
ATOM 749 O O . ASP B 1 14 ? 7.539 0.318 -1.225 1 67.62 14 ASP B O 1
ATOM 753 N N . VAL B 1 15 ? 6.27 -1.507 -1.76 1 61.22 15 VAL B N 1
ATOM 754 C CA . VAL B 1 15 ? 5.59 -0.697 -2.768 1 61.22 15 VAL B CA 1
ATOM 755 C C . VAL B 1 15 ? 4.555 0.203 -2.096 1 61.22 15 VAL B C 1
ATOM 757 O O . VAL B 1 15 ? 3.617 -0.286 -1.462 1 61.22 15 VAL B O 1
ATOM 760 N N . VAL B 1 16 ? 4.949 1.343 -1.631 1 57.69 16 VAL B N 1
ATOM 761 C CA . VAL B 1 16 ? 4.055 2.395 -1.159 1 57.69 16 VAL B CA 1
ATOM 762 C C . VAL B 1 16 ? 3.488 3.166 -2.35 1 57.69 16 VAL B C 1
ATOM 764 O O . VAL B 1 16 ? 4.242 3.662 -3.189 1 57.69 16 VAL B O 1
ATOM 767 N N . CYS B 1 17 ? 2.26 2.854 -2.543 1 60.94 17 CYS B N 1
ATOM 768 C CA . CYS B 1 17 ? 1.612 3.389 -3.734 1 60.94 17 CYS B CA 1
ATOM 769 C C . CYS B 1 17 ? 1.499 4.906 -3.658 1 60.94 17 CYS B C 1
ATOM 771 O O . CYS B 1 17 ? 1.197 5.457 -2.6 1 60.94 17 CYS B O 1
ATOM 773 N N . PRO B 1 18 ? 2.023 5.43 -4.867 1 61.47 18 PRO B N 1
ATOM 774 C CA . PRO B 1 18 ? 1.88 6.879 -5.039 1 61.47 18 PRO B CA 1
ATOM 775 C C . PRO B 1 18 ? 0.494 7.383 -4.648 1 61.47 18 PRO B C 1
ATOM 777 O O . PRO B 1 18 ? 0.344 8.547 -4.262 1 61.47 18 PRO B O 1
ATOM 780 N N . VAL B 1 19 ? -0.304 6.488 -4.453 1 69.06 19 VAL B N 1
ATOM 781 C CA . VAL B 1 19 ? -1.685 6.918 -4.258 1 69.06 19 VAL B CA 1
ATOM 782 C C . VAL B 1 19 ? -1.901 7.316 -2.801 1 69.06 19 VAL B C 1
ATOM 784 O O . VAL B 1 19 ? -2.672 8.234 -2.512 1 69.06 19 VAL B O 1
ATOM 787 N N . THR B 1 20 ? -1.105 6.684 -1.949 1 76.12 20 THR B N 1
ATOM 788 C CA . THR B 1 20 ? -1.302 6.996 -0.539 1 76.12 20 THR B CA 1
ATOM 789 C C . THR B 1 20 ? -0.997 8.461 -0.261 1 76.12 20 THR B C 1
ATOM 791 O O . THR B 1 20 ? -1.802 9.164 0.354 1 76.12 20 THR B O 1
ATOM 794 N N . PHE B 1 21 ? 0.116 8.789 -0.812 1 82 21 PHE B N 1
ATOM 795 C CA . PHE B 1 21 ? 0.489 10.188 -0.608 1 82 21 PHE B CA 1
ATOM 796 C C . PHE B 1 21 ? -0.456 11.117 -1.362 1 82 21 PHE B C 1
ATOM 798 O O . PHE B 1 21 ? -0.833 12.172 -0.854 1 82 21 PHE B O 1
ATOM 805 N N . VAL B 1 22 ? -0.873 10.719 -2.473 1 79.44 22 VAL B N 1
ATOM 806 C CA . VAL B 1 22 ? -1.755 11.539 -3.299 1 79.44 22 VAL B CA 1
ATOM 807 C C . VAL B 1 22 ? -3.074 11.773 -2.568 1 79.44 22 VAL B C 1
ATOM 809 O O . VAL B 1 22 ? -3.586 12.898 -2.545 1 79.44 22 VAL B O 1
ATOM 812 N N . LYS B 1 23 ? -3.596 10.789 -1.972 1 84.88 23 LYS B N 1
ATOM 813 C CA . LYS B 1 23 ? -4.852 10.922 -1.236 1 84.88 23 LYS B CA 1
ATOM 814 C C . LYS B 1 23 ? -4.691 11.875 -0.052 1 84.88 23 LYS B C 1
ATOM 816 O O . LYS B 1 23 ? -5.566 12.703 0.204 1 84.88 23 LYS B O 1
ATOM 821 N N . ALA B 1 24 ? -3.621 11.703 0.621 1 90.06 24 ALA B N 1
ATOM 822 C CA . ALA B 1 24 ? -3.344 12.609 1.73 1 90.06 24 ALA B CA 1
ATOM 823 C C . ALA B 1 24 ? -3.182 14.047 1.239 1 90.06 24 ALA B C 1
ATOM 825 O O . ALA B 1 24 ? -3.707 14.984 1.849 1 90.06 24 ALA B O 1
ATOM 826 N N . LYS B 1 25 ? -2.49 14.156 0.116 1 88.69 25 LYS B N 1
ATOM 827 C CA . LYS B 1 25 ? -2.252 15.469 -0.463 1 88.69 25 LYS B CA 1
ATOM 828 C C . LYS B 1 25 ? -3.561 16.125 -0.89 1 88.69 25 LYS B C 1
ATOM 830 O O . LYS B 1 25 ? -3.789 17.312 -0.614 1 88.69 25 LYS B O 1
ATOM 835 N N . VAL B 1 26 ? -4.375 15.422 -1.524 1 88.25 26 VAL B N 1
ATOM 836 C CA . VAL B 1 26 ? -5.668 15.922 -1.971 1 88.25 26 VAL B CA 1
ATOM 837 C C . VAL B 1 26 ? -6.488 16.391 -0.766 1 88.25 26 VAL B C 1
ATOM 839 O O . VAL B 1 26 ? -7.086 17.469 -0.792 1 88.25 26 VAL B O 1
ATOM 842 N N . ALA B 1 27 ? -6.492 15.625 0.287 1 91.69 27 ALA B N 1
ATOM 843 C CA . ALA B 1 27 ? -7.215 15.984 1.503 1 91.69 27 ALA B CA 1
ATOM 844 C C . ALA B 1 27 ? -6.66 17.266 2.109 1 91.69 27 ALA B C 1
ATOM 846 O O . ALA B 1 27 ? -7.418 18.125 2.574 1 91.69 27 ALA B O 1
ATOM 847 N N . LEU B 1 28 ? -5.379 17.391 2.055 1 94.25 28 LEU B N 1
ATOM 848 C CA . LEU B 1 28 ? -4.734 18.594 2.584 1 94.25 28 LEU B CA 1
ATOM 849 C C . LEU B 1 28 ? -5.105 19.812 1.761 1 94.25 28 LEU B C 1
ATOM 851 O O . LEU B 1 28 ? -5.309 20.906 2.312 1 94.25 28 LEU B O 1
ATOM 855 N N . GLU B 1 29 ? -5.16 19.625 0.483 1 91 29 GLU B N 1
ATOM 856 C CA . GLU B 1 29 ? -5.473 20.734 -0.413 1 91 29 GLU B CA 1
ATOM 857 C C . GLU B 1 29 ? -6.883 21.266 -0.161 1 91 29 GLU B C 1
ATOM 859 O O . GLU B 1 29 ? -7.164 22.422 -0.424 1 91 29 GLU B O 1
ATOM 864 N N . GLU B 1 30 ? -7.742 20.406 0.358 1 92.56 30 GLU B N 1
ATOM 865 C CA . GLU B 1 30 ? -9.133 20.781 0.622 1 92.56 30 GLU B CA 1
ATOM 866 C C . GLU B 1 30 ? -9.25 21.547 1.933 1 92.56 30 GLU B C 1
ATOM 868 O O . GLU B 1 30 ? -10.312 22.109 2.234 1 92.56 30 GLU B O 1
ATOM 873 N N . LEU B 1 31 ? -8.188 21.547 2.723 1 95 31 LEU B N 1
ATOM 874 C CA . LEU B 1 31 ? -8.18 22.219 4.016 1 95 31 LEU B CA 1
ATOM 875 C C . LEU B 1 31 ? -7.656 23.641 3.885 1 95 31 LEU B C 1
ATOM 877 O O . LEU B 1 31 ? -6.922 23.953 2.943 1 95 31 LEU B O 1
ATOM 881 N N . ASP B 1 32 ? -8.062 24.438 4.828 1 94.94 32 ASP B N 1
ATOM 882 C CA . ASP B 1 32 ? -7.457 25.766 4.945 1 94.94 32 ASP B CA 1
ATOM 883 C C . ASP B 1 32 ? -6.109 25.703 5.66 1 94.94 32 ASP B C 1
ATOM 885 O O . ASP B 1 32 ? -5.844 24.766 6.406 1 94.94 32 ASP B O 1
ATOM 889 N N . ASP B 1 33 ? -5.316 26.766 5.316 1 95.62 33 ASP B N 1
ATOM 890 C CA . ASP B 1 33 ? -4.039 26.844 6.016 1 95.62 33 ASP B CA 1
ATOM 891 C C . ASP B 1 33 ? -4.238 26.844 7.527 1 95.62 33 ASP B C 1
ATOM 893 O O . ASP B 1 33 ? -5.133 27.516 8.047 1 95.62 33 ASP B O 1
ATOM 897 N N . GLY B 1 34 ? -3.439 26.094 8.219 1 96.56 34 GLY B N 1
ATOM 898 C CA . GLY B 1 34 ? -3.512 26.031 9.672 1 96.56 34 GLY B CA 1
ATOM 899 C C . GLY B 1 34 ? -4.402 24.922 10.172 1 96.56 34 GLY B C 1
ATOM 900 O O . GLY B 1 34 ? -4.344 24.547 11.352 1 96.56 34 GLY B O 1
ATOM 901 N N . GLN B 1 35 ? -5.207 24.391 9.273 1 97 35 GLN B N 1
ATOM 902 C CA . GLN B 1 35 ? -6.082 23.297 9.68 1 97 35 GLN B CA 1
ATOM 903 C C . GLN B 1 35 ? -5.324 21.969 9.75 1 97 35 GLN B C 1
ATOM 905 O O . GLN B 1 35 ? -4.234 21.844 9.188 1 97 35 GLN B O 1
ATOM 910 N N . ILE B 1 36 ? -5.949 21.062 10.516 1 97.44 36 ILE B N 1
ATOM 911 C CA . ILE B 1 36 ? -5.227 19.844 10.875 1 97.44 36 ILE B CA 1
ATOM 912 C C . ILE B 1 36 ? -5.902 18.641 10.227 1 97.44 36 ILE B C 1
ATOM 914 O O . ILE B 1 36 ? -7.129 18.5 10.273 1 97.44 36 ILE B O 1
ATOM 918 N N . LEU B 1 37 ? -5.102 17.781 9.594 1 97.44 37 LEU B N 1
ATOM 919 C CA . LEU B 1 37 ? -5.52 16.516 8.984 1 97.44 37 LEU B CA 1
ATOM 920 C C . LEU B 1 37 ? -4.984 15.328 9.773 1 97.44 37 LEU B C 1
ATOM 922 O O . LEU B 1 37 ? -3.818 15.32 10.172 1 97.44 37 LEU B O 1
ATOM 926 N N . ALA B 1 38 ? -5.875 14.383 9.992 1 97.19 38 ALA B N 1
ATOM 927 C CA . ALA B 1 38 ? -5.441 13.086 10.5 1 97.19 38 ALA B CA 1
ATOM 928 C C . ALA B 1 38 ? -5.449 12.031 9.398 1 97.19 38 ALA B C 1
ATOM 930 O O . ALA B 1 38 ? -6.461 11.844 8.719 1 97.19 38 ALA B O 1
ATOM 931 N N . VAL B 1 39 ? -4.316 11.352 9.211 1 94.81 39 VAL B N 1
ATOM 932 C CA . VAL B 1 39 ? -4.176 10.312 8.195 1 94.81 39 VAL B CA 1
ATOM 933 C C . VAL B 1 39 ? -3.932 8.961 8.859 1 94.81 39 VAL B C 1
ATOM 935 O O . VAL B 1 39 ? -2.896 8.75 9.5 1 94.81 39 VAL B O 1
ATOM 938 N N . ARG B 1 40 ? -4.879 8.086 8.641 1 93 40 ARG B N 1
ATOM 939 C CA . ARG B 1 40 ? -4.699 6.73 9.141 1 93 40 ARG B CA 1
ATOM 940 C C . ARG B 1 40 ? -4.094 5.828 8.078 1 93 40 ARG B C 1
ATOM 942 O O . ARG B 1 40 ? -4.547 5.816 6.934 1 93 40 ARG B O 1
ATOM 949 N N . MET B 1 41 ? -3.047 5.164 8.453 1 87.62 41 MET B N 1
ATOM 950 C CA . MET B 1 41 ? -2.326 4.352 7.48 1 87.62 41 MET B CA 1
ATOM 951 C C . MET B 1 41 ? -1.805 3.068 8.125 1 87.62 41 MET B C 1
ATOM 953 O O . MET B 1 41 ? -1.674 2.99 9.344 1 87.62 41 MET B O 1
ATOM 957 N N . ASN B 1 42 ? -1.606 2.057 7.32 1 79.75 42 ASN B N 1
ATOM 958 C CA . ASN B 1 42 ? -1.041 0.807 7.816 1 79.75 42 ASN B CA 1
ATOM 959 C C . ASN B 1 42 ? 0.442 0.954 8.148 1 79.75 42 ASN B C 1
ATOM 961 O O . ASN B 1 42 ? 1.124 1.814 7.586 1 79.75 42 ASN B O 1
ATOM 965 N N . ASN B 1 43 ? 0.763 0.14 9.047 1 78.69 43 ASN B N 1
ATOM 966 C CA . ASN B 1 43 ? 2.195 0.023 9.305 1 78.69 43 ASN B CA 1
ATOM 967 C C . ASN B 1 43 ? 2.953 -0.425 8.055 1 78.69 43 ASN B C 1
ATOM 969 O O . ASN B 1 43 ? 2.361 -0.991 7.137 1 78.69 43 ASN B O 1
ATOM 973 N N . GLY B 1 44 ? 4.223 0.049 7.973 1 74.44 44 GLY B N 1
ATOM 974 C CA . GLY B 1 44 ? 5.023 -0.327 6.816 1 74.44 44 GLY B CA 1
ATOM 975 C C . GLY B 1 44 ? 5.52 0.865 6.02 1 74.44 44 GLY B C 1
ATOM 976 O O . GLY B 1 44 ? 5.926 1.877 6.594 1 74.44 44 GLY B O 1
ATOM 977 N N . GLU B 1 45 ? 5.434 0.743 4.73 1 70.94 45 GLU B N 1
ATOM 978 C CA . GLU B 1 45 ? 5.992 1.751 3.836 1 70.94 45 GLU B CA 1
ATOM 979 C C . GLU B 1 45 ? 5.254 3.082 3.975 1 70.94 45 GLU B C 1
ATOM 981 O O . GLU B 1 45 ? 5.879 4.145 3.977 1 70.94 45 GLU B O 1
ATOM 986 N N . PRO B 1 46 ? 3.941 3.043 4.16 1 77.06 46 PRO B N 1
ATOM 987 C CA . PRO B 1 46 ? 3.25 4.328 4.273 1 77.06 46 PRO B CA 1
ATOM 988 C C . PRO B 1 46 ? 3.75 5.164 5.453 1 77.06 46 PRO B C 1
ATOM 990 O O . PRO B 1 46 ? 3.854 6.391 5.344 1 77.06 46 PRO B O 1
ATOM 993 N N . VAL B 1 47 ? 4.09 4.48 6.484 1 82.44 47 VAL B N 1
ATOM 994 C CA . VAL B 1 47 ? 4.547 5.18 7.68 1 82.44 47 VAL B CA 1
ATOM 995 C C . VAL B 1 47 ? 5.898 5.836 7.41 1 82.44 47 VAL B C 1
ATOM 997 O O . VAL B 1 47 ? 6.227 6.867 8.008 1 82.44 47 VAL B O 1
ATOM 1000 N N . GLN B 1 48 ? 6.598 5.27 6.48 1 79.19 48 GLN B N 1
ATOM 1001 C CA . GLN B 1 48 ? 7.914 5.812 6.16 1 79.19 48 GLN B CA 1
ATOM 1002 C C . GLN B 1 48 ? 7.82 6.883 5.078 1 79.19 48 GLN B C 1
ATOM 1004 O O . GLN B 1 48 ? 8.477 7.922 5.168 1 79.19 48 GLN B O 1
ATOM 1009 N N . ASN B 1 49 ? 6.949 6.746 4.168 1 80.56 49 ASN B N 1
ATOM 1010 C CA . ASN B 1 49 ? 6.969 7.578 2.969 1 80.56 49 ASN B CA 1
ATOM 1011 C C . ASN B 1 49 ? 6.016 8.758 3.09 1 80.56 49 ASN B C 1
ATOM 1013 O O . ASN B 1 49 ? 6.336 9.867 2.658 1 80.56 49 ASN B O 1
ATOM 1017 N N . VAL B 1 50 ? 4.867 8.555 3.723 1 88.5 50 VAL B N 1
ATOM 1018 C CA . VAL B 1 50 ? 3.818 9.562 3.715 1 88.5 50 VAL B CA 1
ATOM 1019 C C . VAL B 1 50 ? 4.258 10.773 4.539 1 88.5 50 VAL B C 1
ATOM 1021 O O . VAL B 1 50 ? 4.211 11.906 4.066 1 88.5 50 VAL B O 1
ATOM 1024 N N . PRO B 1 51 ? 4.789 10.523 5.785 1 91.5 51 PRO B N 1
ATOM 1025 C CA . PRO B 1 51 ? 5.25 11.695 6.543 1 91.5 51 PRO B CA 1
ATOM 1026 C C . PRO B 1 51 ? 6.359 12.461 5.828 1 91.5 51 PRO B C 1
ATOM 1028 O O . PRO B 1 51 ? 6.359 13.695 5.828 1 91.5 51 PRO B O 1
ATOM 1031 N N . ARG B 1 52 ? 7.219 11.727 5.242 1 89.19 52 ARG B N 1
ATOM 1032 C CA . ARG B 1 52 ? 8.328 12.344 4.52 1 89.19 52 ARG B CA 1
ATOM 1033 C C . ARG B 1 52 ? 7.816 13.188 3.354 1 89.19 52 ARG B C 1
ATOM 1035 O O . ARG B 1 52 ? 8.227 14.336 3.182 1 89.19 52 ARG B O 1
ATOM 1042 N N . SER B 1 53 ? 6.98 12.648 2.564 1 87.31 53 SER B N 1
ATOM 1043 C CA . SER B 1 53 ? 6.422 13.336 1.408 1 87.31 53 SER B CA 1
ATOM 1044 C C . SER B 1 53 ? 5.6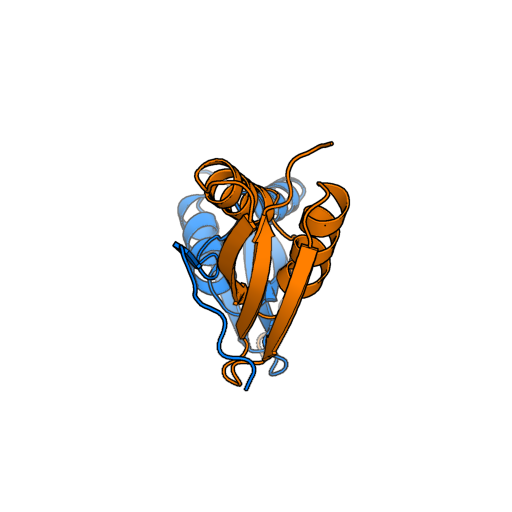33 14.57 1.831 1 87.31 53 SER B C 1
ATOM 1046 O O . SER B 1 53 ? 5.715 15.617 1.185 1 87.31 53 SER B O 1
ATOM 1048 N N . ILE B 1 54 ? 4.902 14.461 2.887 1 91.19 54 ILE B N 1
ATOM 1049 C CA . ILE B 1 54 ? 4.094 15.562 3.4 1 91.19 54 ILE B CA 1
ATOM 1050 C C . ILE B 1 54 ? 5.008 16.688 3.883 1 91.19 54 ILE B C 1
ATOM 1052 O O . ILE B 1 54 ? 4.746 17.859 3.613 1 91.19 54 ILE B O 1
ATOM 1056 N N . LYS B 1 55 ? 6.07 16.281 4.504 1 92.69 55 LYS B N 1
ATOM 1057 C CA . LYS B 1 55 ? 7.059 17.266 4.953 1 92.69 55 LYS B CA 1
ATOM 1058 C C . LYS B 1 55 ? 7.719 17.953 3.764 1 92.69 55 LYS B C 1
ATOM 1060 O O . LYS B 1 55 ? 7.918 19.172 3.781 1 92.69 55 LYS B O 1
ATOM 1065 N N . GLU B 1 56 ? 7.969 17.266 2.77 1 90.12 56 GLU B N 1
ATOM 1066 C CA . GLU B 1 56 ? 8.586 17.812 1.561 1 90.12 56 GLU B CA 1
ATOM 1067 C C . GLU B 1 56 ? 7.652 18.797 0.863 1 90.12 56 GLU B C 1
ATOM 1069 O O . GLU B 1 56 ? 8.109 19.719 0.197 1 90.12 56 GLU B O 1
ATOM 1074 N N . GLU B 1 57 ? 6.414 18.531 1.049 1 89.19 57 GLU B N 1
ATOM 1075 C CA . GLU B 1 57 ? 5.414 19.438 0.495 1 89.19 57 GLU B CA 1
ATOM 1076 C C . GLU B 1 57 ? 5.328 20.734 1.309 1 89.19 57 GLU B C 1
ATOM 1078 O O . GLU B 1 57 ? 4.641 21.672 0.913 1 89.19 57 GLU B O 1
ATOM 1083 N N . GLY B 1 58 ? 5.918 20.75 2.463 1 93.06 58 GLY B N 1
ATOM 1084 C CA . GLY B 1 58 ? 5.988 21.969 3.252 1 93.06 58 GLY B CA 1
ATOM 1085 C C . GLY B 1 58 ? 5.027 21.984 4.426 1 93.06 58 GLY B C 1
ATOM 1086 O O . GLY B 1 58 ? 4.883 23 5.109 1 93.06 58 GLY B O 1
ATOM 1087 N N . HIS B 1 59 ? 4.441 20.859 4.648 1 96.06 59 HIS B N 1
ATOM 1088 C CA . HIS B 1 59 ? 3.479 20.797 5.746 1 96.06 59 HIS B CA 1
ATOM 1089 C C . HIS B 1 59 ? 4.145 20.359 7.043 1 96.06 59 HIS B C 1
ATOM 1091 O O . HIS B 1 59 ? 5.273 19.859 7.031 1 96.06 59 HIS B O 1
ATOM 1097 N N . GLN B 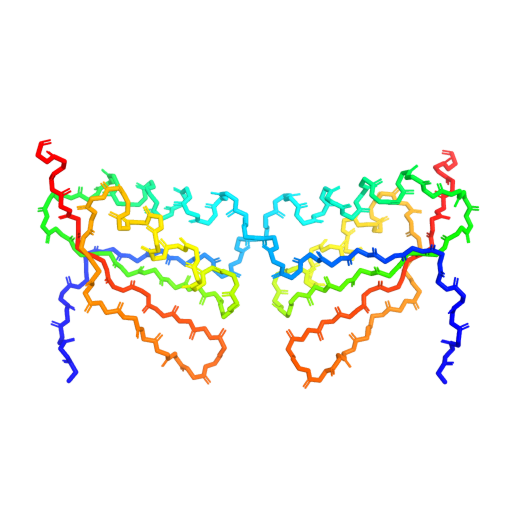1 60 ? 3.465 20.688 8.156 1 96 60 GLN B N 1
ATOM 1098 C CA . GLN B 1 60 ? 4.047 20.391 9.461 1 96 60 GLN B CA 1
ATOM 1099 C C . GLN B 1 60 ? 3.508 19.078 10.008 1 96 60 GLN B C 1
ATOM 1101 O O . GLN B 1 60 ? 2.293 18.891 10.102 1 96 60 GLN B O 1
ATOM 1106 N N . ILE B 1 61 ? 4.426 18.266 10.391 1 95.94 61 ILE B N 1
ATOM 1107 C CA . ILE B 1 61 ? 4.047 17.031 11.078 1 95.94 61 ILE B CA 1
ATOM 1108 C C . ILE B 1 61 ? 3.918 17.297 12.578 1 95.94 61 ILE B C 1
ATOM 1110 O O . ILE B 1 61 ? 4.883 17.703 13.227 1 95.94 61 ILE B O 1
ATOM 1114 N N . LEU B 1 62 ? 2.736 17.031 13.078 1 96.38 62 LEU B N 1
ATOM 1115 C CA . LEU B 1 62 ? 2.496 17.312 14.492 1 96.38 62 LEU B CA 1
ATOM 1116 C C . LEU B 1 62 ? 2.721 16.062 15.336 1 96.38 62 LEU B C 1
ATOM 1118 O O . LEU B 1 62 ? 3.256 16.141 16.453 1 96.38 62 LEU B O 1
ATOM 1122 N N . LYS B 1 63 ? 2.24 14.984 14.742 1 96 63 LYS B N 1
ATOM 1123 C CA . LYS B 1 63 ? 2.316 13.758 15.531 1 96 63 LYS B CA 1
ATOM 1124 C C . LYS B 1 63 ? 2.17 12.523 14.641 1 96 63 LYS B C 1
ATOM 1126 O O . LYS B 1 63 ? 1.468 12.562 13.633 1 96 63 LYS B O 1
ATOM 1131 N N . LEU B 1 64 ? 2.91 11.508 15.023 1 95.19 64 LEU B N 1
ATOM 1132 C CA . LEU B 1 64 ? 2.707 10.164 14.516 1 95.19 64 LEU B CA 1
ATOM 1133 C C . LEU B 1 64 ? 2.367 9.195 15.641 1 95.19 64 LEU B C 1
ATOM 1135 O O . LEU B 1 64 ? 3.217 8.891 16.484 1 95.19 64 LEU B O 1
ATOM 1139 N N . GLU B 1 65 ? 1.141 8.656 15.531 1 94.62 65 GLU B N 1
ATOM 1140 C CA . GLU B 1 65 ? 0.647 7.828 16.625 1 94.62 65 GLU B CA 1
ATOM 1141 C C . GLU B 1 65 ? 0.553 6.363 16.203 1 94.62 65 GLU B C 1
ATOM 1143 O O . GLU B 1 65 ? 0.013 6.047 15.148 1 94.62 65 GLU B O 1
ATOM 1148 N N . ASP B 1 66 ? 1.082 5.605 17.156 1 93.5 66 ASP B N 1
ATOM 1149 C CA . ASP B 1 66 ? 0.873 4.164 17.031 1 93.5 66 ASP B CA 1
ATOM 1150 C C . ASP B 1 66 ? -0.471 3.748 17.625 1 93.5 66 ASP B C 1
ATOM 1152 O O . ASP B 1 66 ? -0.703 3.908 18.812 1 93.5 66 ASP B O 1
ATOM 1156 N N . ASN B 1 67 ? -1.285 3.127 16.734 1 93.75 67 ASN B N 1
ATOM 1157 C CA . ASN B 1 67 ? -2.631 2.797 17.188 1 93.75 67 ASN B CA 1
ATOM 1158 C C . ASN B 1 67 ? -2.672 1.438 17.891 1 93.75 67 ASN B C 1
ATOM 1160 O O . ASN B 1 67 ? -3.697 1.056 18.453 1 93.75 67 ASN B O 1
ATOM 1164 N N . GLY B 1 68 ? -1.678 0.714 17.797 1 90.75 68 GLY B N 1
ATOM 1165 C CA . GLY B 1 68 ? -1.576 -0.562 18.484 1 90.75 68 GLY B CA 1
ATOM 1166 C C . GLY B 1 68 ? -2.24 -1.701 17.734 1 90.75 68 GLY B C 1
ATOM 1167 O O . GLY B 1 68 ? -2.416 -2.793 18.281 1 90.75 68 GLY B O 1
ATOM 1168 N N . ASP B 1 69 ? -2.791 -1.438 16.594 1 86.06 69 ASP B N 1
ATOM 1169 C CA . ASP B 1 69 ? -3.457 -2.434 15.766 1 86.06 69 ASP B CA 1
ATOM 1170 C C . ASP B 1 69 ? -2.805 -2.518 14.383 1 86.06 69 ASP B C 1
ATOM 1172 O O . ASP B 1 69 ? -3.492 -2.699 13.375 1 86.06 69 ASP B O 1
ATOM 1176 N N . ASP B 1 70 ? -1.498 -2.232 14.297 1 81.56 70 ASP B N 1
ATOM 1177 C CA . ASP B 1 70 ? -0.681 -2.285 13.094 1 81.56 70 ASP B CA 1
ATOM 1178 C C . ASP B 1 70 ? -0.988 -1.109 12.172 1 81.56 70 ASP B C 1
ATOM 1180 O O . ASP B 1 70 ? -0.766 -1.188 10.961 1 81.56 70 ASP B O 1
ATOM 1184 N N . THR B 1 71 ? -1.621 -0.146 12.789 1 86.56 71 THR B N 1
ATOM 1185 C CA . THR B 1 71 ? -1.863 1.09 12.055 1 86.56 71 THR B CA 1
ATOM 1186 C C . THR B 1 71 ? -1.292 2.289 12.805 1 86.56 71 THR B C 1
ATOM 1188 O O . THR B 1 71 ? -0.947 2.182 13.984 1 86.56 71 THR B O 1
ATOM 1191 N N . PHE B 1 72 ? -1.079 3.34 12.023 1 92.62 72 PHE B N 1
ATOM 1192 C CA . PHE B 1 72 ? -0.61 4.609 12.562 1 92.62 72 PHE B CA 1
ATOM 1193 C C . PHE B 1 72 ? -1.534 5.75 12.148 1 92.62 72 PHE B C 1
ATOM 1195 O O . PHE B 1 72 ? -2.207 5.664 11.117 1 92.62 72 PHE B O 1
ATOM 1202 N N . THR B 1 73 ? -1.595 6.715 12.984 1 95.81 73 THR B N 1
ATOM 1203 C CA . THR B 1 73 ? -2.275 7.953 12.633 1 95.81 73 THR B CA 1
ATOM 1204 C C . THR B 1 73 ? -1.285 9.117 12.57 1 95.81 73 THR B C 1
ATOM 1206 O O . THR B 1 73 ? -0.589 9.398 13.547 1 95.81 73 THR B O 1
ATOM 1209 N N . LEU B 1 74 ? -1.181 9.703 11.422 1 96.31 74 LEU B N 1
ATOM 1210 C CA . LEU B 1 74 ? -0.359 10.891 11.211 1 96.31 74 LEU B CA 1
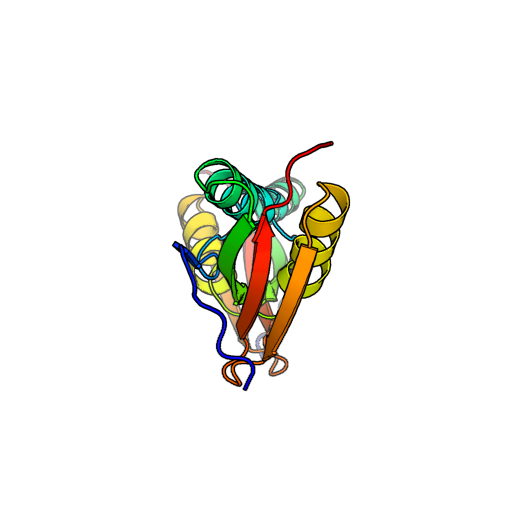ATOM 1211 C C . LEU B 1 74 ? -1.188 12.156 11.367 1 96.31 74 LEU B C 1
ATOM 1213 O O . LEU B 1 74 ? -2.229 12.312 10.719 1 96.31 74 LEU B O 1
ATOM 1217 N N . ILE B 1 75 ? -0.78 12.977 12.273 1 97.44 75 ILE B N 1
ATOM 1218 C CA . ILE B 1 75 ? -1.429 14.273 12.461 1 97.44 75 ILE B CA 1
ATOM 1219 C C . ILE B 1 75 ? -0.596 15.367 11.789 1 97.44 75 ILE B C 1
ATOM 1221 O O . ILE B 1 75 ? 0.579 15.547 12.125 1 97.44 75 ILE B O 1
ATOM 1225 N N . VAL B 1 76 ? -1.239 16.078 10.844 1 96.94 76 VAL B N 1
ATOM 1226 C CA . VAL B 1 76 ? -0.535 17.031 9.984 1 96.94 76 VAL B CA 1
ATOM 1227 C C . VAL B 1 76 ? -1.257 18.375 10.008 1 96.94 76 VAL B C 1
ATOM 1229 O O . VAL B 1 76 ? -2.488 18.438 9.977 1 96.94 76 VAL B O 1
ATOM 1232 N N . LYS B 1 77 ? -0.469 19.422 10.117 1 96.94 77 LYS B N 1
ATOM 1233 C CA . LYS B 1 77 ? -1.004 20.766 9.953 1 96.94 77 LYS B CA 1
ATOM 1234 C C . LYS B 1 77 ? -0.667 21.328 8.57 1 96.94 77 LYS B C 1
ATOM 1236 O O . LYS B 1 77 ? 0.491 21.297 8.148 1 96.94 77 LYS B O 1
ATOM 1241 N N . LYS B 1 78 ? -1.732 21.688 7.91 1 96 78 LYS B N 1
ATOM 1242 C CA . LYS B 1 78 ? -1.521 22.312 6.609 1 96 78 LYS B CA 1
ATOM 1243 C C . LYS B 1 78 ? -0.831 23.672 6.758 1 96 78 LYS B C 1
ATOM 1245 O O . LYS B 1 78 ? -1.271 24.516 7.539 1 96 78 LYS B O 1
ATOM 1250 N N . VAL B 1 79 ? 0.25 23.766 6.055 1 94.12 79 VAL B N 1
ATOM 1251 C CA . VAL B 1 79 ? 0.988 25.031 6.074 1 94.12 79 VAL B CA 1
ATOM 1252 C C . VAL B 1 79 ? 0.965 25.656 4.684 1 94.12 79 VAL B C 1
ATOM 1254 O O . VAL B 1 79 ? 1.049 24.953 3.674 1 94.12 79 VAL B O 1
ATOM 1257 N N . GLU B 1 80 ? 0.622 26.953 4.66 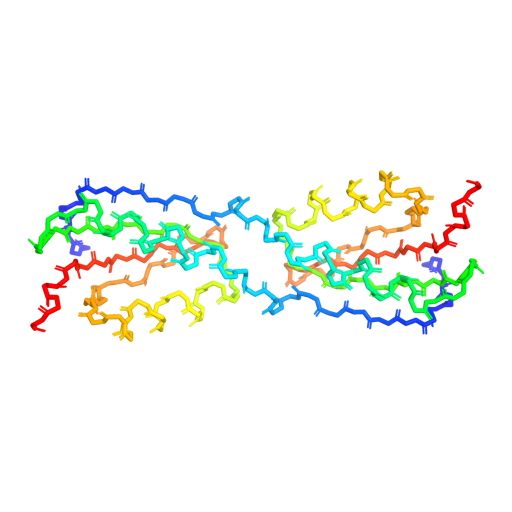1 79.81 80 GLU B N 1
ATOM 1258 C CA . GLU B 1 80 ? 0.605 27.719 3.414 1 79.81 80 GLU B CA 1
ATOM 1259 C C . GLU B 1 80 ? 1.952 27.641 2.701 1 79.81 80 GLU B C 1
ATOM 1261 O O . GLU B 1 80 ? 3 27.578 3.348 1 79.81 80 GLU B O 1
ATOM 1266 N N . ASP B 1 81 ? 2.006 26.953 1.444 1 61.97 81 ASP B N 1
ATOM 1267 C CA . ASP B 1 81 ? 3.234 27.141 0.679 1 61.97 81 ASP B CA 1
ATOM 1268 C C . ASP B 1 81 ? 3.693 28.594 0.722 1 61.97 81 ASP B C 1
ATOM 1270 O O . ASP B 1 81 ? 2.885 29.516 0.554 1 61.97 81 ASP B O 1
ATOM 1274 N N . GLU B 1 82 ? 4.559 29 1.682 1 45.38 82 GLU B N 1
ATOM 1275 C CA . GLU B 1 82 ? 5.016 30.359 1.46 1 45.38 82 GLU B CA 1
ATOM 1276 C C . GLU B 1 82 ? 5.25 30.625 -0.024 1 45.38 82 GLU B C 1
ATOM 1278 O O . GLU B 1 82 ? 5.66 29.734 -0.766 1 45.38 82 GLU B O 1
#

Sequence (164 aa):
MADYKIDDTVDITDVVCPVTFVKAKVALEELDDGQILAVRMNNGEPVQNVPRSIKEEGHQILKLEDNGDDTFTLIVKKVEDEMADYKIDDTVDITDVVCPVTFVKAKVALEELDDGQILAVRMNNGEPVQNVPRSIKEEGHQILKLEDNGDDTFTLIVKKVEDE

Organism: NCBI:txid40520

pLDDT: mean 86.19, std 12.37, range [42.84, 97.44]

Solvent-accessible surface area (backbone atoms only — not comparable to full-atom values): 9152 Å² total; per-residue (Å²): 123,89,79,71,78,69,72,44,76,45,76,44,51,70,65,53,36,72,52,54,46,45,52,52,49,54,55,48,68,76,47,55,72,70,37,26,38,33,38,34,31,39,60,60,37,48,63,61,48,39,60,51,52,44,41,73,68,52,31,44,80,75,43,78,41,80,66,83,74,65,31,32,38,38,33,32,32,36,43,66,75,125,123,90,80,71,78,69,70,46,76,45,77,45,51,70,65,54,34,72,53,54,47,47,53,52,48,53,56,48,68,74,47,56,70,70,36,26,38,35,38,34,30,38,60,58,35,48,63,60,46,38,61,51,52,44,41,73,67,53,31,44,78,75,43,78,40,78,67,82,74,62,29,32,38,37,34,32,32,37,44,65,75,125